Protein AF-A0A383EG53-F1 (afdb_monomer_lite)

Sequence (164 aa):
MINENLYKRFEEETISKFNRFEISKKDFNELKKSFKNKIVLISGAAGSIGSQFSKDIFKYNFKIKKIIFLDKDENMLTELNRELLLLKNFRKINRKFICSDLNSMDISDILLKDKVQFYLNFAAIKHVRSEENIQSIKYMFKTNSINFVPRKLMNLKKIFSIST

pLDDT: mean 90.92, std 7.33, range [51.94, 98.12]

InterPro domains:
  IPR003869 Polysaccharide biosynthesis protein, CapD-like domain [PF02719] (40-134)
  IPR036291 NAD(P)-binding domain superfamily [SSF51735] (38-146)
  IPR051203 Polysaccharide Synthase-Related Protein [PTHR43318] (25-133)

Secondary structure (DSSP, 8-state):
---HHHHHHHHHHHS-SS-TTPPPHHHHHHHHHHHTT-EEEEESTTSHHHHHHHHHHHHTT---SEEEEEES-HHHHHHHHHHHHTSTTGGGSEEEEEE--TTSS-HHHHHHHTT--EEEE------GGGGGSHHHHHHHHIIIIISSS-S--TT-SEEEE---

Structure (mmCIF, N/CA/C/O backbone):
data_AF-A0A383EG53-F1
#
_entry.id   AF-A0A383EG53-F1
#
loop_
_atom_site.group_PDB
_atom_site.id
_atom_site.type_symbol
_atom_site.label_atom_id
_atom_site.label_alt_id
_atom_site.label_comp_id
_atom_site.label_asym_id
_atom_site.label_entity_id
_atom_site.label_seq_id
_atom_site.pdbx_PDB_ins_code
_atom_site.Cartn_x
_atom_site.Cartn_y
_atom_site.Cartn_z
_atom_site.occupancy
_atom_site.B_iso_or_equiv
_atom_site.auth_seq_id
_atom_site.auth_comp_id
_atom_site.auth_asym_id
_atom_site.auth_atom_id
_atom_site.pdbx_PDB_model_num
ATOM 1 N N . MET A 1 1 ? 29.600 -7.959 9.370 1.00 51.94 1 MET A N 1
ATOM 2 C CA . MET A 1 1 ? 28.655 -7.427 10.376 1.00 51.94 1 MET A CA 1
ATOM 3 C C . MET A 1 1 ? 28.815 -5.923 10.422 1.00 51.94 1 MET A C 1
ATOM 5 O O . MET A 1 1 ? 29.929 -5.454 10.608 1.00 51.94 1 MET A O 1
ATOM 9 N N . ILE A 1 2 ? 27.737 -5.185 10.170 1.00 57.44 2 ILE A N 1
ATOM 10 C CA . ILE A 1 2 ? 27.707 -3.723 10.273 1.00 57.44 2 ILE A CA 1
ATOM 11 C C . ILE A 1 2 ? 27.791 -3.378 11.768 1.00 57.44 2 ILE A C 1
ATOM 13 O O . ILE A 1 2 ? 27.063 -3.961 12.567 1.00 57.44 2 ILE A O 1
ATOM 17 N N . ASN A 1 3 ? 28.715 -2.500 12.165 1.00 70.06 3 ASN A N 1
ATOM 18 C CA . ASN A 1 3 ? 28.881 -2.102 13.564 1.00 70.06 3 ASN A CA 1
ATOM 19 C C . ASN A 1 3 ? 27.775 -1.103 13.941 1.00 70.06 3 ASN A C 1
ATOM 21 O O . ASN A 1 3 ? 27.963 0.104 13.799 1.00 70.06 3 ASN A O 1
ATOM 25 N N . GLU A 1 4 ? 26.615 -1.605 14.372 1.00 73.00 4 GLU A N 1
ATOM 26 C CA . GLU A 1 4 ? 25.438 -0.793 14.730 1.00 73.00 4 GLU A CA 1
ATOM 27 C C . GLU A 1 4 ? 25.777 0.346 15.705 1.00 73.00 4 GLU A C 1
ATOM 29 O O . GLU A 1 4 ? 25.269 1.455 15.556 1.00 73.00 4 GLU A O 1
ATOM 34 N N . ASN A 1 5 ? 26.704 0.121 16.642 1.00 75.50 5 ASN A N 1
ATOM 35 C CA . ASN A 1 5 ? 27.132 1.140 17.604 1.00 75.50 5 ASN A CA 1
ATOM 36 C C . ASN A 1 5 ? 27.877 2.313 16.949 1.00 75.50 5 ASN A C 1
ATOM 38 O O . ASN A 1 5 ? 27.744 3.450 17.398 1.00 75.50 5 ASN A O 1
ATOM 42 N N . LEU A 1 6 ? 28.646 2.056 15.886 1.00 79.25 6 LEU A N 1
ATOM 43 C CA . LEU A 1 6 ? 29.371 3.100 15.162 1.00 79.25 6 LEU A CA 1
ATOM 44 C C . LEU A 1 6 ? 28.403 4.002 14.384 1.00 79.25 6 LEU A C 1
ATOM 46 O O . LEU A 1 6 ? 28.503 5.223 14.470 1.00 79.25 6 LEU A O 1
ATOM 50 N N . TYR A 1 7 ? 27.444 3.412 13.665 1.00 79.31 7 TYR A N 1
ATOM 51 C CA . TYR A 1 7 ? 26.455 4.173 12.893 1.00 79.31 7 TYR A CA 1
ATOM 52 C C . TYR A 1 7 ? 25.501 4.955 13.787 1.00 79.31 7 TYR A C 1
ATOM 54 O O . TYR A 1 7 ? 25.216 6.109 13.490 1.00 79.31 7 TYR A O 1
ATOM 62 N N . LYS A 1 8 ? 25.080 4.374 14.914 1.00 82.44 8 LYS A N 1
ATOM 63 C CA . LYS A 1 8 ? 24.193 5.045 15.866 1.00 82.44 8 LYS A CA 1
ATOM 64 C C . LYS A 1 8 ? 24.794 6.346 16.402 1.00 82.44 8 LYS A C 1
ATOM 66 O O . LYS A 1 8 ? 24.100 7.353 16.473 1.00 82.44 8 LYS A O 1
ATOM 71 N N . ARG A 1 9 ? 26.099 6.355 16.696 1.00 85.38 9 ARG A N 1
ATOM 72 C CA . ARG A 1 9 ? 26.814 7.578 17.087 1.00 85.38 9 ARG A CA 1
ATOM 73 C C . ARG A 1 9 ? 26.770 8.640 15.981 1.00 85.38 9 ARG A C 1
ATOM 75 O O . ARG A 1 9 ? 26.475 9.795 16.263 1.00 85.38 9 ARG A O 1
ATOM 82 N N . PHE A 1 10 ? 27.035 8.260 14.729 1.00 84.62 10 PHE A N 1
ATOM 83 C CA . PHE A 1 10 ? 26.976 9.200 13.604 1.00 84.62 10 PHE A CA 1
ATOM 84 C C . PHE A 1 10 ? 25.561 9.713 13.342 1.00 84.62 10 PHE A C 1
ATOM 86 O O . PHE A 1 10 ? 25.392 10.894 13.052 1.00 84.62 10 PHE A O 1
ATOM 93 N N . GLU A 1 11 ? 24.542 8.863 13.463 1.00 83.19 11 GLU A N 1
ATOM 94 C CA . GLU A 1 11 ? 23.141 9.273 13.366 1.00 83.19 11 GLU A CA 1
ATOM 95 C C . GLU A 1 11 ? 22.783 10.291 14.453 1.00 83.19 11 GLU A C 1
ATOM 97 O O . GLU A 1 11 ? 22.180 11.313 14.146 1.00 83.19 11 GLU A O 1
ATOM 102 N N . GLU A 1 12 ? 23.204 10.073 15.700 1.00 83.50 12 GLU A N 1
ATOM 103 C CA . GLU A 1 12 ? 22.973 11.011 16.807 1.00 83.50 12 GLU A CA 1
ATOM 104 C C . GLU A 1 12 ? 23.677 12.368 16.615 1.00 83.50 12 GLU A C 1
ATOM 106 O O . GLU A 1 12 ? 23.165 13.392 17.079 1.00 83.50 12 GLU A O 1
ATOM 111 N N . GLU A 1 13 ? 24.836 12.381 15.945 1.00 85.25 13 GLU A N 1
ATOM 112 C CA . GLU A 1 13 ? 25.605 13.591 15.622 1.00 85.25 13 GLU A CA 1
ATOM 113 C C . GLU A 1 13 ? 25.054 14.334 14.384 1.00 85.25 13 GLU A C 1
ATOM 115 O O . GLU A 1 13 ? 25.087 15.565 14.346 1.00 85.25 13 GLU A O 1
ATOM 120 N N . THR A 1 14 ? 24.539 13.619 13.375 1.00 83.69 14 THR A N 1
ATOM 121 C CA . THR A 1 14 ? 24.147 14.200 12.070 1.00 83.69 14 THR A CA 1
ATOM 122 C C . THR A 1 14 ? 22.644 14.402 11.892 1.00 83.69 14 THR A C 1
ATOM 124 O O . THR A 1 14 ? 22.219 15.383 11.274 1.00 83.69 14 THR A O 1
ATOM 127 N N . ILE A 1 15 ? 21.812 13.499 12.415 1.00 82.94 15 ILE A N 1
ATOM 128 C CA . ILE A 1 15 ? 20.357 13.598 12.306 1.00 82.94 15 ILE A CA 1
ATOM 129 C C . ILE A 1 15 ? 19.874 14.589 13.361 1.00 82.94 15 ILE A C 1
ATOM 131 O O . ILE A 1 15 ? 20.088 14.426 14.560 1.00 82.94 15 ILE A O 1
ATOM 135 N N . SER A 1 16 ? 19.181 15.637 12.910 1.00 79.75 16 SER A N 1
ATOM 136 C CA . SER A 1 16 ? 18.561 16.600 13.819 1.00 79.75 16 SER A CA 1
ATOM 137 C C . SER A 1 16 ? 17.689 15.883 14.853 1.00 79.75 16 SER A C 1
ATOM 139 O O . SER A 1 16 ? 16.763 15.157 14.496 1.00 79.75 16 SER A O 1
ATOM 141 N N . LYS A 1 17 ? 17.945 16.154 16.139 1.00 79.56 17 LYS A N 1
ATOM 142 C CA . LYS A 1 17 ? 17.127 15.656 17.258 1.00 79.56 17 LYS A CA 1
ATOM 143 C C . LYS A 1 17 ? 15.697 16.204 17.236 1.00 79.56 17 LYS A C 1
ATOM 145 O O . LYS A 1 17 ? 14.825 15.673 17.918 1.00 79.56 17 LYS A O 1
ATOM 150 N N . PHE A 1 18 ? 15.450 17.275 16.479 1.00 81.19 18 PHE A N 1
ATOM 151 C CA . PHE A 1 18 ? 14.115 17.826 16.319 1.00 81.19 18 PHE A CA 1
ATOM 152 C C . PHE A 1 18 ? 13.320 16.976 15.326 1.00 81.19 18 PHE A C 1
ATOM 154 O O . PHE A 1 18 ? 13.667 16.884 14.143 1.00 81.19 18 PHE A O 1
ATOM 161 N N . ASN A 1 19 ? 12.223 16.380 15.798 1.00 79.88 19 ASN A N 1
ATOM 162 C CA . ASN A 1 19 ? 11.322 15.624 14.941 1.00 79.88 19 ASN A CA 1
ATOM 163 C C . ASN A 1 19 ? 10.510 16.574 14.047 1.00 79.88 19 ASN A C 1
ATOM 165 O O . ASN A 1 19 ? 9.369 16.922 14.340 1.00 79.88 19 ASN A O 1
ATOM 169 N N . ARG A 1 20 ? 11.102 16.964 12.914 1.00 78.06 20 ARG A N 1
ATOM 170 C CA . ARG A 1 20 ? 10.469 17.816 11.890 1.00 78.06 20 ARG A CA 1
ATOM 171 C C . ARG A 1 20 ? 9.203 17.210 11.275 1.00 78.06 20 ARG A C 1
ATOM 173 O O . ARG A 1 20 ? 8.479 17.917 10.584 1.00 78.06 20 ARG A O 1
ATOM 180 N N . PHE A 1 21 ? 8.952 15.924 11.505 1.00 80.75 21 PHE A N 1
ATOM 181 C CA . PHE A 1 21 ? 7.847 15.169 10.921 1.00 80.75 21 PHE A CA 1
ATOM 182 C C . PHE A 1 21 ? 6.784 14.790 11.957 1.00 80.75 21 PHE A C 1
ATOM 184 O O . PHE A 1 21 ? 5.908 13.972 11.672 1.00 80.75 21 PHE A O 1
ATOM 191 N N . GLU A 1 22 ? 6.856 15.350 13.169 1.00 85.31 22 GLU A N 1
ATOM 192 C CA . GLU A 1 22 ? 5.833 15.111 14.176 1.00 85.31 22 GLU A CA 1
ATOM 193 C C . GLU A 1 22 ? 4.481 15.662 13.706 1.00 85.31 22 GLU A C 1
ATOM 195 O O . GLU A 1 22 ? 4.339 16.827 13.333 1.00 85.31 22 GLU A O 1
ATOM 200 N N . ILE A 1 23 ? 3.466 14.797 13.713 1.00 86.81 23 ILE A N 1
ATOM 201 C CA . ILE A 1 23 ? 2.117 15.163 13.290 1.00 86.81 23 ILE A CA 1
ATOM 202 C C . ILE A 1 23 ? 1.506 16.055 14.369 1.00 86.81 23 ILE A C 1
ATOM 204 O O . ILE A 1 23 ? 1.326 15.624 15.511 1.00 86.81 23 ILE A O 1
ATOM 208 N N . SER A 1 24 ? 1.117 17.277 14.000 1.00 92.06 24 SER A N 1
ATOM 209 C CA . SER A 1 24 ? 0.454 18.181 14.936 1.00 92.06 24 SER A CA 1
ATOM 210 C C . SER A 1 24 ? -0.857 17.574 15.457 1.00 92.06 24 SER A C 1
ATOM 212 O O . SER A 1 24 ? -1.551 16.815 14.772 1.00 92.06 24 SER A O 1
ATOM 214 N N . LYS A 1 25 ? -1.272 17.949 16.673 1.00 92.56 25 LYS A N 1
ATOM 215 C CA . LYS A 1 25 ? -2.538 17.468 17.261 1.00 92.56 25 LYS A CA 1
ATOM 216 C C . LYS A 1 25 ? -3.754 17.789 16.381 1.00 92.56 25 LYS A C 1
ATOM 218 O O . LYS A 1 25 ? -4.727 17.030 16.369 1.00 92.56 25 LYS A O 1
ATOM 223 N N . LYS A 1 26 ? -3.717 18.914 15.658 1.00 94.56 26 LYS A N 1
ATOM 224 C CA . LYS A 1 26 ? -4.775 19.328 14.729 1.00 94.56 26 LYS A CA 1
ATOM 225 C C . LYS A 1 26 ? -4.852 18.364 13.544 1.00 94.56 26 LYS A C 1
ATOM 227 O O . LYS A 1 26 ? -5.918 17.792 13.314 1.00 94.56 26 LYS A O 1
ATOM 232 N N . ASP A 1 27 ? -3.724 18.119 12.884 1.00 93.81 27 ASP A N 1
ATOM 233 C CA . ASP A 1 27 ? -3.646 17.248 11.705 1.00 93.81 27 ASP A CA 1
ATOM 234 C C . ASP A 1 27 ? -3.971 15.802 12.072 1.00 93.81 27 ASP A C 1
ATOM 236 O O . ASP A 1 27 ? -4.726 15.122 11.379 1.00 93.81 27 ASP A O 1
ATOM 240 N N . PHE A 1 28 ? -3.503 15.342 13.235 1.00 94.06 28 PHE A N 1
ATOM 241 C CA . PHE A 1 28 ? -3.825 14.014 13.743 1.00 94.06 28 PHE A CA 1
ATOM 242 C C . PHE A 1 28 ? -5.338 13.808 13.917 1.00 94.06 28 PHE A C 1
ATOM 244 O O . PHE A 1 28 ? -5.894 12.773 13.532 1.00 94.06 28 PHE A O 1
ATOM 251 N N . ASN A 1 29 ? -6.035 14.805 14.470 1.00 94.75 29 ASN A N 1
ATOM 252 C CA . ASN A 1 29 ? -7.486 14.757 14.627 1.00 94.75 29 ASN A CA 1
ATOM 253 C C . ASN A 1 29 ? -8.215 14.781 13.279 1.00 94.75 29 ASN A C 1
ATOM 255 O O . ASN A 1 29 ? -9.230 14.094 13.122 1.00 94.75 29 ASN A O 1
ATOM 259 N N . GLU A 1 30 ? -7.710 15.539 12.308 1.00 94.94 30 GLU A N 1
ATOM 260 C CA . GLU A 1 30 ? -8.242 15.551 10.948 1.00 94.94 30 GLU A CA 1
ATOM 261 C C . GLU A 1 30 ? -8.071 14.190 10.267 1.00 94.94 30 GLU A C 1
ATOM 263 O O . GLU A 1 30 ? -9.049 13.627 9.769 1.00 94.94 30 GLU A O 1
ATOM 268 N N . LEU A 1 31 ? -6.873 13.602 10.327 1.00 94.19 31 LEU A N 1
ATOM 269 C CA . LEU A 1 31 ? -6.589 12.265 9.803 1.00 94.19 31 LEU A CA 1
ATOM 270 C C . LEU A 1 31 ? -7.517 11.225 10.435 1.00 94.19 31 LEU A 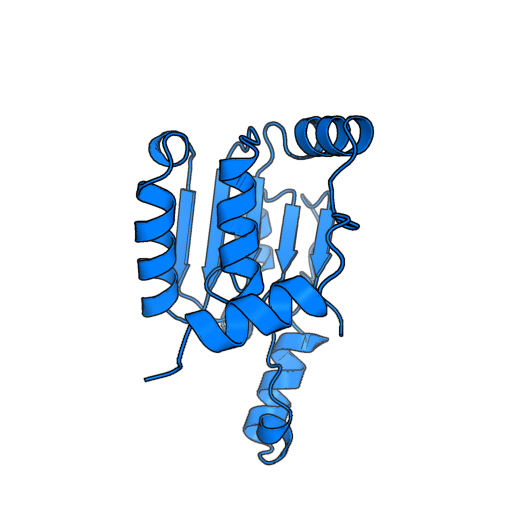C 1
ATOM 272 O O . LEU A 1 31 ? -8.179 10.460 9.727 1.00 94.19 31 LEU A O 1
ATOM 276 N N . LYS A 1 32 ? -7.669 11.249 11.763 1.00 94.44 32 LYS A N 1
ATOM 277 C CA . LYS A 1 32 ? -8.555 10.325 12.482 1.00 94.44 32 LYS A CA 1
ATOM 278 C C . LYS A 1 32 ? -10.012 10.443 12.033 1.00 94.44 32 LYS A C 1
ATOM 280 O O . LYS A 1 32 ? -10.691 9.422 11.912 1.00 94.44 32 LYS A O 1
ATOM 285 N N . LYS A 1 33 ? -10.500 11.660 11.765 1.00 95.25 33 LYS A N 1
ATOM 286 C CA . LYS A 1 33 ? -11.840 11.892 11.195 1.00 95.25 33 LYS A CA 1
ATOM 287 C C . LYS A 1 33 ? -11.920 11.421 9.740 1.00 95.25 33 LYS A C 1
ATOM 289 O O . LYS A 1 33 ? -12.882 10.747 9.380 1.00 95.25 33 LYS A O 1
ATOM 294 N N . SER A 1 34 ? -10.906 11.722 8.932 1.00 95.75 34 SER A N 1
ATOM 295 C CA . SER A 1 34 ? -10.826 11.384 7.508 1.00 95.75 34 SER A CA 1
ATOM 296 C C . SER A 1 34 ? -10.877 9.871 7.274 1.00 95.75 34 SER A C 1
ATOM 298 O O . SER A 1 34 ? -11.666 9.413 6.449 1.00 95.75 34 SER A O 1
ATOM 300 N N . PHE A 1 35 ? -10.092 9.088 8.021 1.00 95.56 35 PHE A N 1
ATOM 301 C CA . PHE A 1 35 ? -10.020 7.625 7.892 1.00 95.56 35 PHE A CA 1
ATOM 302 C C . PHE A 1 35 ? -11.175 6.873 8.573 1.00 95.56 35 PHE A C 1
ATOM 304 O O . PHE A 1 35 ? -11.354 5.675 8.331 1.00 95.56 35 PHE A O 1
ATOM 311 N N . LYS A 1 36 ? -11.992 7.550 9.395 1.00 95.75 36 LYS A N 1
ATOM 312 C CA . LYS A 1 36 ? -13.085 6.917 10.142 1.00 95.75 36 LYS A CA 1
ATOM 313 C C . LYS A 1 36 ? -14.080 6.224 9.203 1.00 95.75 36 LYS A C 1
ATOM 315 O O . LYS A 1 36 ? -14.666 6.854 8.322 1.00 95.75 36 LYS A O 1
ATOM 320 N N . ASN A 1 37 ? -14.304 4.931 9.440 1.00 95.75 37 ASN A N 1
ATOM 321 C CA . ASN A 1 37 ? -15.216 4.052 8.704 1.00 95.75 37 ASN A CA 1
ATOM 322 C C . ASN A 1 37 ? -14.968 4.000 7.183 1.00 95.75 37 ASN A C 1
ATOM 324 O O . ASN A 1 37 ? -15.884 3.679 6.423 1.00 95.75 37 ASN A O 1
ATOM 328 N N . LYS A 1 38 ? -13.745 4.299 6.728 1.00 97.00 38 LYS A N 1
ATOM 329 C CA . LYS A 1 38 ? -13.377 4.215 5.308 1.00 97.00 38 LYS A CA 1
ATOM 330 C C . LYS A 1 38 ? -12.988 2.806 4.896 1.00 97.00 38 LYS A C 1
ATOM 332 O O . LYS A 1 38 ? -12.542 2.010 5.722 1.00 97.00 38 LYS A O 1
ATOM 337 N N . ILE A 1 39 ? -13.153 2.527 3.608 1.00 97.50 39 ILE A N 1
ATOM 338 C CA . ILE A 1 39 ? -12.567 1.364 2.944 1.00 97.50 39 ILE A CA 1
ATOM 339 C C . ILE A 1 39 ? -11.317 1.844 2.211 1.00 97.50 39 ILE A C 1
ATOM 341 O O . ILE A 1 39 ? -11.407 2.752 1.379 1.00 97.50 39 ILE A O 1
ATOM 345 N N . VAL A 1 40 ? -10.170 1.273 2.568 1.00 97.69 40 VAL A N 1
ATOM 346 C CA . VAL A 1 40 ? -8.844 1.698 2.103 1.00 97.69 40 VAL A CA 1
ATOM 347 C C . VAL A 1 40 ? -8.207 0.570 1.301 1.00 97.69 40 VAL A C 1
ATOM 349 O O . VAL A 1 40 ? -8.197 -0.573 1.755 1.00 97.69 40 VAL A O 1
ATOM 352 N N . LEU A 1 41 ? -7.669 0.895 0.131 1.00 97.56 41 LEU A N 1
ATOM 353 C CA . LEU A 1 41 ? -6.836 0.016 -0.683 1.00 97.56 41 LEU A CA 1
ATOM 354 C C . LEU A 1 41 ? -5.414 0.570 -0.705 1.00 97.56 41 LEU A C 1
ATOM 356 O O . LEU A 1 41 ? -5.226 1.750 -0.997 1.00 97.56 41 LEU A O 1
ATOM 360 N N . ILE A 1 42 ? -4.445 -0.286 -0.399 1.00 97.75 42 ILE A N 1
ATOM 361 C CA . ILE A 1 42 ? -3.016 0.014 -0.424 1.00 97.75 42 ILE A CA 1
ATOM 362 C C . ILE A 1 42 ? -2.374 -0.871 -1.492 1.00 97.75 42 ILE A C 1
ATOM 364 O O . ILE A 1 42 ? -2.340 -2.087 -1.319 1.00 97.75 42 ILE A O 1
ATOM 368 N N . SER A 1 43 ? -1.880 -0.269 -2.574 1.00 96.94 43 SER A N 1
ATOM 369 C CA . SER A 1 43 ? -1.064 -0.953 -3.591 1.00 96.94 43 SER A CA 1
ATOM 370 C C . SER A 1 43 ? 0.415 -0.792 -3.281 1.00 96.94 43 SER A C 1
ATOM 372 O O . SER A 1 43 ? 0.816 0.258 -2.785 1.00 96.94 43 SER A O 1
ATOM 374 N N . GLY A 1 44 ? 1.231 -1.802 -3.583 1.00 96.62 44 GLY A N 1
ATOM 375 C CA . GLY A 1 44 ? 2.633 -1.816 -3.152 1.00 96.62 44 GLY A CA 1
ATOM 376 C C . GLY A 1 44 ? 2.741 -1.935 -1.632 1.00 96.62 44 GLY A C 1
ATOM 377 O O . GLY A 1 44 ? 3.623 -1.333 -1.017 1.00 96.62 44 GLY A O 1
ATOM 378 N N . ALA A 1 45 ? 1.776 -2.629 -1.017 1.00 97.69 45 ALA A N 1
ATOM 379 C CA . ALA A 1 45 ? 1.631 -2.717 0.429 1.00 97.69 45 ALA A CA 1
ATOM 380 C C . ALA A 1 45 ? 2.827 -3.386 1.110 1.00 97.69 45 ALA A C 1
ATOM 382 O O . ALA A 1 45 ? 3.138 -3.034 2.242 1.00 97.69 45 ALA A O 1
ATOM 383 N N . ALA A 1 46 ? 3.488 -4.327 0.440 1.00 96.88 46 ALA A N 1
ATOM 384 C CA . ALA A 1 46 ? 4.629 -5.054 0.977 1.00 96.88 46 ALA A CA 1
ATOM 385 C C . ALA A 1 46 ? 5.968 -4.344 0.702 1.00 96.88 46 ALA A C 1
ATOM 387 O O . ALA A 1 46 ? 6.986 -4.677 1.306 1.00 96.88 46 ALA A O 1
ATOM 388 N N . GLY A 1 47 ? 5.976 -3.322 -0.161 1.00 94.94 47 GLY A N 1
ATOM 389 C CA . GLY A 1 47 ? 7.141 -2.469 -0.387 1.00 94.94 47 GLY A CA 1
ATOM 390 C C . GLY A 1 47 ? 7.563 -1.684 0.862 1.00 94.94 47 GLY A C 1
ATOM 391 O O . GLY A 1 47 ? 6.800 -1.519 1.812 1.00 94.94 47 GLY A O 1
ATOM 392 N N . SER A 1 48 ? 8.780 -1.131 0.858 1.00 94.56 48 SER A N 1
ATOM 393 C CA . SER A 1 48 ? 9.362 -0.469 2.040 1.00 94.56 48 SER A CA 1
ATOM 394 C C . SER A 1 48 ? 8.488 0.662 2.606 1.00 94.56 48 SER A C 1
ATOM 396 O O . SER A 1 48 ? 8.298 0.746 3.814 1.00 94.56 48 SER A O 1
ATOM 398 N N . ILE A 1 49 ? 7.915 1.516 1.746 1.00 95.44 49 ILE A N 1
ATOM 399 C CA . ILE A 1 49 ? 7.064 2.632 2.199 1.00 95.44 49 ILE A CA 1
ATOM 400 C C . ILE A 1 49 ? 5.643 2.146 2.512 1.00 95.44 49 ILE A C 1
ATOM 402 O O . ILE A 1 49 ? 5.079 2.525 3.537 1.00 95.44 49 ILE A O 1
ATOM 406 N N . GLY A 1 50 ? 5.069 1.285 1.664 1.00 96.88 50 GLY A N 1
ATOM 407 C CA . GLY A 1 50 ? 3.715 0.758 1.857 1.00 96.88 50 GLY A CA 1
ATOM 408 C C . GLY A 1 50 ? 3.567 -0.061 3.142 1.00 96.88 50 GLY A C 1
ATOM 409 O O . GLY A 1 50 ? 2.567 0.080 3.850 1.00 96.88 50 GLY A O 1
ATOM 410 N N . SER A 1 51 ? 4.582 -0.854 3.493 1.00 96.94 51 SER A N 1
ATOM 411 C CA . SER A 1 51 ? 4.592 -1.683 4.704 1.00 96.94 51 SER A CA 1
ATOM 412 C C . SER A 1 51 ? 4.711 -0.825 5.960 1.00 96.94 51 SER A C 1
ATOM 414 O O . SER A 1 51 ? 3.930 -0.997 6.898 1.00 96.94 51 SER A O 1
ATOM 416 N N . GLN A 1 52 ? 5.611 0.163 5.958 1.00 96.19 52 GLN A N 1
ATOM 417 C CA . GLN A 1 52 ? 5.750 1.110 7.061 1.00 96.19 52 GLN A CA 1
ATOM 418 C C . GLN A 1 52 ? 4.468 1.925 7.265 1.00 96.19 52 GLN A C 1
ATOM 420 O O . GLN A 1 52 ? 3.938 1.980 8.373 1.00 96.19 52 GLN A O 1
ATOM 425 N N . PHE A 1 53 ? 3.891 2.457 6.185 1.00 96.06 53 PHE A N 1
ATOM 426 C CA . PHE A 1 53 ? 2.615 3.168 6.238 1.00 96.06 53 PHE A CA 1
ATOM 427 C C . PHE A 1 53 ? 1.479 2.280 6.778 1.00 96.06 53 PHE A C 1
ATOM 429 O O . PHE A 1 53 ? 0.665 2.718 7.596 1.00 96.06 53 PHE A O 1
ATOM 436 N N . SER A 1 54 ? 1.444 1.009 6.366 1.00 95.81 54 SER A N 1
ATOM 437 C CA . SER A 1 54 ? 0.481 0.026 6.870 1.00 95.81 54 SER A CA 1
ATOM 438 C C . SER A 1 54 ? 0.624 -0.178 8.379 1.00 95.81 54 SER A C 1
ATOM 440 O O . SER A 1 54 ? -0.383 -0.152 9.085 1.00 95.81 54 SER A O 1
ATOM 442 N N . LYS A 1 55 ? 1.852 -0.315 8.898 1.00 94.44 55 LYS A N 1
ATOM 443 C CA . LYS A 1 55 ? 2.130 -0.408 10.344 1.00 94.44 55 LYS A CA 1
ATOM 444 C C . LYS A 1 55 ? 1.683 0.855 11.082 1.00 94.44 55 LYS A C 1
ATOM 446 O O . LYS A 1 55 ? 1.013 0.762 12.116 1.00 94.44 55 LYS A O 1
ATOM 451 N N . ASP A 1 56 ? 1.984 2.026 10.529 1.00 92.75 56 ASP A N 1
ATOM 452 C CA . ASP A 1 56 ? 1.662 3.314 11.140 1.00 92.75 56 ASP A CA 1
ATOM 453 C C . ASP A 1 56 ? 0.152 3.546 11.250 1.00 92.75 56 ASP A C 1
ATOM 455 O O . ASP A 1 56 ? -0.320 4.001 12.294 1.00 92.75 56 ASP A O 1
ATOM 459 N N . ILE A 1 57 ? -0.639 3.130 10.253 1.00 92.56 57 ILE A N 1
ATOM 460 C CA . ILE A 1 57 ? -2.109 3.177 10.329 1.00 92.56 57 ILE A CA 1
ATOM 461 C C . ILE A 1 57 ? -2.639 2.522 11.616 1.00 92.56 57 ILE A C 1
ATOM 463 O O . ILE A 1 57 ? -3.549 3.052 12.268 1.00 92.56 57 ILE A O 1
ATOM 467 N N . PHE A 1 58 ? -2.081 1.367 11.987 1.00 91.00 58 PHE A N 1
ATOM 468 C CA . PHE A 1 58 ? -2.511 0.627 13.171 1.00 91.00 58 PHE A CA 1
ATOM 469 C C . PHE A 1 58 ? -1.889 1.166 14.454 1.00 91.00 58 PHE A C 1
ATOM 471 O O . PHE A 1 58 ? -2.584 1.204 15.473 1.00 91.00 58 PHE A O 1
ATOM 478 N N . LYS A 1 59 ? -0.635 1.633 14.404 1.00 89.50 59 LYS A N 1
ATOM 479 C CA . LYS A 1 59 ? 0.041 2.312 15.521 1.00 89.50 59 LYS A CA 1
ATOM 480 C C . LYS A 1 59 ? -0.726 3.560 15.964 1.00 89.50 59 LYS A C 1
ATOM 482 O O . LYS A 1 59 ? -0.959 3.749 17.154 1.00 89.50 59 LYS A O 1
ATOM 487 N N . TYR A 1 60 ? -1.207 4.356 15.010 1.00 89.31 60 TYR A N 1
ATOM 488 C CA . TYR A 1 60 ? -2.035 5.542 15.251 1.00 89.31 60 TYR A CA 1
ATOM 489 C C . TYR A 1 60 ? -3.512 5.234 15.537 1.00 89.31 60 TYR A C 1
ATOM 491 O O . TYR A 1 60 ? -4.311 6.138 15.802 1.00 89.31 60 TYR A O 1
ATOM 499 N N . ASN A 1 61 ? -3.886 3.951 15.547 1.00 88.31 61 ASN A N 1
ATOM 500 C CA . ASN A 1 61 ? -5.189 3.476 15.996 1.00 88.31 6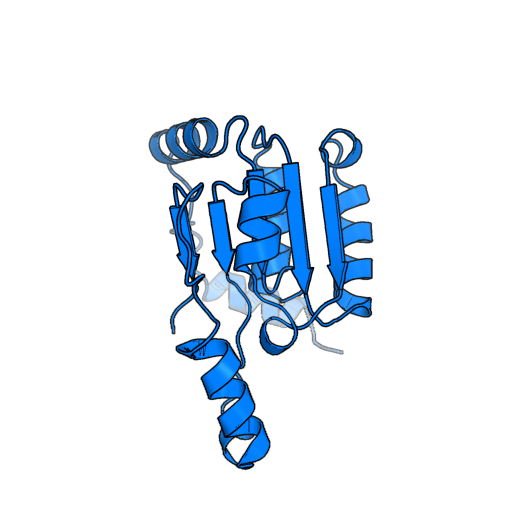1 ASN A CA 1
ATOM 501 C C . ASN A 1 61 ? -6.370 4.060 15.185 1.00 88.31 61 ASN A C 1
ATOM 503 O O . ASN A 1 61 ? -7.453 4.316 15.736 1.00 88.31 61 ASN A O 1
ATOM 507 N N . PHE A 1 62 ? -6.177 4.282 13.877 1.00 91.88 62 PHE A N 1
ATOM 508 C CA . PHE A 1 62 ? -7.226 4.795 12.996 1.00 91.88 62 PHE A CA 1
ATOM 509 C C . PHE A 1 62 ? -8.382 3.793 12.857 1.00 91.88 62 PHE A C 1
ATOM 511 O O . PHE A 1 62 ? -8.188 2.595 12.653 1.00 91.88 62 PHE A O 1
ATOM 518 N N . LYS A 1 63 ? -9.625 4.284 12.960 1.00 92.31 63 LYS A N 1
ATOM 519 C CA . LYS A 1 63 ? -10.839 3.452 12.880 1.00 92.31 63 LYS A CA 1
ATOM 520 C C . LYS A 1 63 ? -11.254 3.222 11.426 1.00 92.31 63 LYS A C 1
ATOM 522 O O . LYS A 1 63 ? -12.164 3.884 10.936 1.00 92.31 63 LYS A O 1
ATOM 527 N N . ILE A 1 64 ? -10.592 2.297 10.744 1.00 94.75 64 ILE A N 1
ATOM 528 C CA . ILE A 1 64 ? -10.883 1.936 9.349 1.00 94.75 64 ILE A CA 1
ATOM 529 C C . ILE A 1 64 ? -11.938 0.815 9.310 1.00 94.75 64 ILE A C 1
ATOM 531 O O . ILE A 1 64 ? -11.944 -0.067 10.165 1.00 94.75 64 ILE A O 1
ATOM 535 N N . LYS A 1 65 ? -12.855 0.853 8.331 1.00 96.06 65 LYS A N 1
ATOM 536 C CA . LYS A 1 65 ? -13.911 -0.166 8.168 1.00 96.06 65 LYS A CA 1
ATOM 537 C C . LYS A 1 65 ? -13.362 -1.444 7.540 1.00 96.06 65 LYS A C 1
ATOM 539 O O . LYS A 1 65 ? -13.676 -2.541 7.991 1.00 96.06 65 LYS A O 1
ATOM 544 N N . LYS A 1 66 ? -12.587 -1.288 6.468 1.00 96.81 66 LYS A N 1
ATOM 545 C CA . LYS A 1 66 ? -11.944 -2.384 5.747 1.00 96.81 66 LYS A CA 1
ATOM 546 C C . LYS A 1 66 ? -10.638 -1.903 5.132 1.00 96.81 66 LYS A C 1
ATOM 548 O O . LYS A 1 66 ? -10.591 -0.788 4.614 1.00 96.81 66 LYS A O 1
ATOM 553 N N . ILE A 1 67 ? -9.615 -2.746 5.171 1.00 97.56 67 ILE A N 1
ATOM 554 C CA . ILE A 1 67 ? -8.333 -2.493 4.516 1.00 97.56 67 ILE A CA 1
ATOM 555 C C . ILE A 1 67 ? -8.015 -3.616 3.528 1.00 97.56 67 ILE A C 1
ATOM 557 O O . ILE A 1 67 ? -8.265 -4.791 3.803 1.00 97.56 67 ILE A O 1
ATOM 561 N N . ILE A 1 68 ? -7.516 -3.252 2.356 1.00 97.88 68 ILE A N 1
ATOM 562 C CA . ILE A 1 68 ? -7.118 -4.185 1.308 1.00 97.88 68 ILE A CA 1
ATOM 563 C C . ILE A 1 68 ? -5.652 -3.904 1.005 1.00 97.88 68 ILE A C 1
ATOM 565 O O . ILE A 1 68 ? -5.305 -2.776 0.666 1.00 97.88 68 ILE A O 1
ATOM 569 N N . PHE A 1 69 ? -4.813 -4.920 1.150 1.00 98.12 69 PHE A N 1
ATOM 570 C CA . PHE A 1 69 ? -3.396 -4.874 0.819 1.00 98.12 69 PHE A CA 1
ATOM 571 C C . PHE A 1 69 ? -3.194 -5.586 -0.513 1.00 98.12 69 PHE A C 1
ATOM 573 O O . PHE A 1 69 ? -3.615 -6.734 -0.660 1.00 98.12 69 PHE A O 1
ATOM 580 N N . LEU A 1 70 ? -2.588 -4.896 -1.472 1.00 97.56 70 LEU A N 1
ATOM 581 C CA . LEU A 1 70 ? -2.277 -5.399 -2.802 1.00 97.56 70 LEU A CA 1
ATOM 582 C C . LEU A 1 70 ? -0.771 -5.287 -3.033 1.00 97.56 70 LEU A C 1
ATOM 584 O O . LEU A 1 70 ? -0.201 -4.197 -2.943 1.00 97.56 70 LEU A O 1
ATOM 588 N N . ASP A 1 71 ? -0.140 -6.410 -3.342 1.00 97.38 71 ASP A N 1
ATOM 589 C CA . ASP A 1 71 ? 1.253 -6.466 -3.777 1.00 97.38 71 ASP A CA 1
ATOM 590 C C . ASP A 1 71 ? 1.467 -7.690 -4.674 1.00 97.38 71 ASP A C 1
ATOM 592 O O . ASP A 1 71 ? 0.688 -8.640 -4.615 1.00 97.38 71 ASP A O 1
ATOM 596 N N . LYS A 1 72 ? 2.506 -7.673 -5.509 1.00 96.06 72 LYS A N 1
ATOM 597 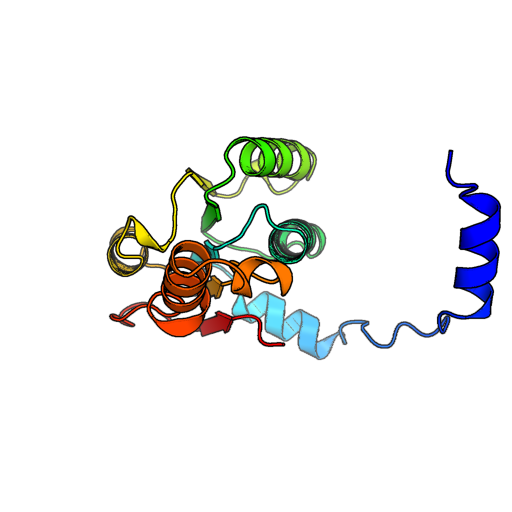C CA . LYS A 1 72 ? 2.887 -8.826 -6.337 1.00 96.06 72 LYS A CA 1
ATOM 598 C C . LYS A 1 72 ? 3.846 -9.771 -5.614 1.00 96.06 72 LYS A C 1
ATOM 600 O O . LYS A 1 72 ? 3.977 -10.919 -6.025 1.00 96.06 72 LYS A O 1
ATOM 605 N N . ASP A 1 73 ? 4.534 -9.283 -4.582 1.00 96.75 73 ASP A N 1
ATOM 606 C CA . ASP A 1 73 ? 5.465 -10.078 -3.787 1.00 96.75 73 ASP A CA 1
ATOM 607 C C . ASP A 1 73 ? 4.711 -10.826 -2.680 1.00 96.75 73 ASP A C 1
ATOM 609 O O . ASP A 1 73 ? 4.392 -10.265 -1.630 1.00 96.75 73 ASP A O 1
ATOM 613 N N . GLU A 1 74 ? 4.396 -12.097 -2.937 1.00 97.44 74 GLU A N 1
ATOM 614 C CA . GLU A 1 74 ? 3.683 -12.964 -1.994 1.00 97.44 74 GLU A CA 1
ATOM 615 C C . GLU A 1 74 ? 4.430 -13.102 -0.664 1.00 97.44 74 GLU A C 1
ATOM 617 O O . GLU A 1 74 ? 3.821 -12.948 0.396 1.00 97.44 74 GLU A O 1
ATOM 622 N N . ASN A 1 75 ? 5.750 -13.302 -0.714 1.00 97.81 75 ASN A N 1
ATOM 623 C CA . ASN A 1 75 ? 6.567 -13.515 0.476 1.00 97.81 75 ASN A CA 1
ATOM 624 C C . ASN A 1 75 ? 6.523 -12.284 1.383 1.00 97.81 75 ASN A C 1
ATOM 626 O O . ASN A 1 75 ? 6.228 -12.387 2.575 1.00 97.81 75 ASN A O 1
ATOM 630 N N . MET A 1 76 ? 6.771 -11.099 0.819 1.00 97.69 76 MET A N 1
ATOM 631 C CA . MET A 1 76 ? 6.760 -9.859 1.598 1.00 97.69 76 MET A CA 1
ATOM 632 C C . MET A 1 76 ? 5.351 -9.503 2.086 1.00 97.69 76 MET A C 1
ATOM 634 O O . MET A 1 76 ? 5.193 -8.938 3.169 1.00 97.69 76 MET A O 1
ATOM 638 N N . LEU A 1 77 ? 4.308 -9.857 1.330 1.00 97.56 77 LEU A N 1
ATOM 639 C CA . LEU A 1 77 ? 2.924 -9.667 1.759 1.00 97.56 77 LEU A CA 1
ATOM 640 C C . LEU A 1 77 ? 2.568 -10.582 2.944 1.00 97.56 77 LEU A C 1
ATOM 642 O O . LEU A 1 77 ? 1.870 -10.156 3.872 1.00 97.56 77 LEU A O 1
ATOM 646 N N . THR A 1 78 ? 3.082 -11.813 2.942 1.00 97.69 78 THR A N 1
ATOM 647 C CA . THR A 1 78 ? 2.972 -12.763 4.053 1.00 97.69 78 THR A CA 1
ATOM 648 C C . THR A 1 78 ? 3.719 -12.264 5.291 1.00 97.69 78 THR A C 1
ATOM 650 O O . THR A 1 78 ? 3.148 -12.279 6.388 1.00 97.69 78 THR A O 1
ATOM 653 N N . GLU A 1 79 ? 4.936 -11.738 5.135 1.00 97.25 79 GLU A N 1
ATOM 654 C CA . GLU A 1 79 ? 5.683 -11.118 6.239 1.00 97.25 79 GLU A CA 1
ATOM 655 C C . GLU A 1 79 ? 4.954 -9.900 6.813 1.00 97.25 79 GLU A C 1
ATOM 657 O O . GLU A 1 79 ? 4.736 -9.825 8.024 1.00 97.25 79 GLU A O 1
ATOM 662 N N . LEU A 1 80 ? 4.448 -9.004 5.960 1.00 96.94 80 LEU A N 1
ATOM 663 C CA . LEU A 1 80 ? 3.636 -7.872 6.406 1.00 96.94 80 LEU A CA 1
ATOM 664 C C . LEU A 1 80 ? 2.426 -8.339 7.225 1.00 96.94 80 LEU A C 1
ATOM 666 O O . LEU A 1 80 ? 2.117 -7.770 8.272 1.00 96.94 80 LEU A O 1
ATOM 670 N N . ASN A 1 81 ? 1.726 -9.384 6.779 1.00 96.25 81 ASN A N 1
ATOM 671 C CA . ASN A 1 81 ? 0.598 -9.930 7.529 1.00 96.25 81 ASN A CA 1
ATOM 672 C C . ASN A 1 81 ? 1.028 -10.449 8.914 1.00 96.25 81 ASN A C 1
ATOM 674 O O . ASN A 1 81 ? 0.335 -10.180 9.899 1.00 96.25 81 ASN A O 1
ATOM 678 N N . ARG A 1 82 ? 2.172 -11.143 9.015 1.00 94.94 82 ARG A N 1
ATOM 679 C CA . ARG A 1 82 ? 2.734 -11.616 10.295 1.00 94.94 82 ARG A CA 1
ATOM 680 C C . ARG A 1 82 ? 3.037 -10.455 11.237 1.00 94.94 82 ARG A C 1
ATOM 682 O O . ARG A 1 82 ? 2.600 -10.483 12.386 1.00 94.94 82 ARG A O 1
ATOM 689 N N . GLU A 1 83 ? 3.698 -9.412 10.746 1.00 94.44 83 GLU A N 1
ATOM 690 C CA . GLU A 1 83 ? 4.017 -8.219 11.535 1.00 94.44 83 GLU A CA 1
ATOM 691 C C . GLU A 1 83 ? 2.752 -7.496 12.021 1.00 94.44 83 GLU A C 1
ATOM 693 O O . GLU A 1 83 ? 2.640 -7.126 13.191 1.00 94.44 83 GLU A O 1
ATOM 698 N N . LEU A 1 84 ? 1.754 -7.334 11.146 1.00 94.00 84 LEU A N 1
ATOM 699 C CA . LEU A 1 84 ? 0.498 -6.671 11.493 1.00 94.00 84 LEU A CA 1
ATOM 700 C C . LEU A 1 84 ? -0.337 -7.483 12.497 1.00 94.00 84 LEU A C 1
ATOM 702 O O . LEU A 1 84 ? -1.007 -6.898 13.349 1.00 94.00 84 LEU A O 1
ATOM 706 N N . LEU A 1 85 ? -0.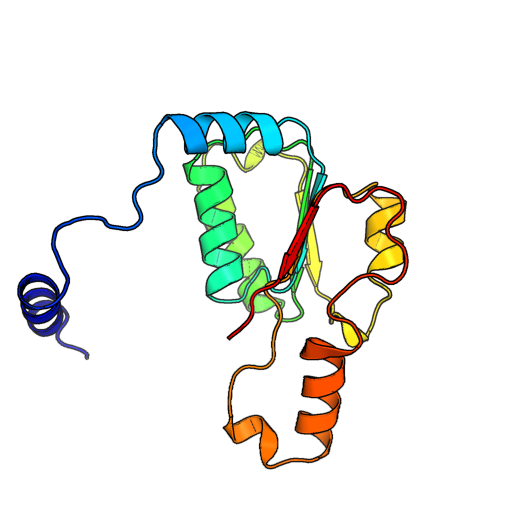277 -8.818 12.461 1.00 92.25 85 LEU A N 1
ATOM 707 C CA . LEU A 1 85 ? -0.964 -9.704 13.415 1.00 92.25 85 LEU A CA 1
ATOM 708 C C . LEU A 1 85 ? -0.504 -9.541 14.869 1.00 92.25 85 LEU A C 1
ATOM 710 O O . LEU A 1 85 ? -1.270 -9.891 15.779 1.00 92.25 85 LEU A O 1
ATOM 714 N N . LEU A 1 86 ? 0.699 -9.004 15.087 1.00 90.50 86 LEU A N 1
ATOM 715 C CA . LEU A 1 86 ? 1.228 -8.675 16.413 1.00 90.50 86 LEU A CA 1
ATOM 716 C C . LEU A 1 86 ? 0.569 -7.415 17.005 1.00 90.50 86 LEU A C 1
ATOM 718 O O . LEU A 1 86 ? 0.602 -7.198 18.217 1.00 90.50 86 LEU A O 1
ATOM 722 N N . LEU A 1 87 ? -0.090 -6.595 16.179 1.00 88.62 87 LEU A N 1
ATOM 723 C CA . LEU A 1 87 ? -0.740 -5.361 16.611 1.00 88.62 87 LEU A CA 1
ATOM 724 C C . LEU A 1 87 ? -2.151 -5.646 17.153 1.00 88.62 87 LEU A C 1
ATOM 726 O O . LEU A 1 87 ? -3.019 -6.174 16.453 1.00 88.62 87 LEU A O 1
ATOM 730 N N . LYS A 1 88 ? -2.425 -5.225 18.398 1.00 79.19 88 LYS A N 1
ATOM 731 C CA . LYS A 1 88 ? -3.679 -5.521 19.134 1.00 79.19 88 LYS A CA 1
ATOM 732 C C . LYS A 1 88 ? -4.967 -5.237 18.345 1.00 79.19 88 LYS A C 1
ATOM 734 O O . LYS A 1 88 ? -5.946 -5.972 18.474 1.00 79.19 88 LYS A O 1
ATOM 739 N N . ASN A 1 89 ? -4.987 -4.184 17.529 1.00 79.94 89 ASN A N 1
ATOM 740 C CA . ASN A 1 89 ? -6.188 -3.756 16.804 1.00 79.94 89 ASN A CA 1
ATOM 741 C C . ASN A 1 89 ? -6.371 -4.429 15.444 1.00 79.94 89 ASN A C 1
ATOM 743 O O . ASN A 1 89 ? -7.471 -4.396 14.893 1.00 79.94 89 ASN A O 1
ATOM 747 N N . PHE A 1 90 ? -5.325 -5.054 14.905 1.00 85.56 90 PHE A N 1
ATOM 748 C CA . PHE A 1 90 ? -5.361 -5.626 13.565 1.00 85.56 90 PHE A CA 1
ATOM 749 C C . PHE A 1 90 ? -6.325 -6.810 13.462 1.00 85.56 90 PHE A C 1
ATOM 751 O O . PHE A 1 90 ? -7.006 -6.997 12.455 1.00 85.56 90 PHE A O 1
ATOM 758 N N . ARG A 1 91 ? -6.466 -7.591 14.539 1.00 81.38 91 ARG A N 1
ATOM 759 C CA . ARG A 1 91 ? -7.357 -8.762 14.558 1.00 81.38 91 ARG A CA 1
ATOM 760 C C . ARG A 1 91 ? -8.835 -8.404 14.388 1.00 81.38 91 ARG A C 1
ATOM 762 O O . ARG A 1 91 ? -9.584 -9.232 13.888 1.00 81.38 91 ARG A O 1
ATOM 769 N N . LYS A 1 92 ? -9.235 -7.184 14.764 1.00 85.88 92 LYS A N 1
ATOM 770 C CA . LYS A 1 92 ? -10.633 -6.721 14.750 1.00 85.88 92 LYS A CA 1
ATOM 771 C C . LYS A 1 92 ? -11.051 -6.056 13.436 1.00 85.88 92 LYS A C 1
ATOM 773 O O . LYS A 1 92 ? -12.237 -5.795 13.254 1.00 85.88 92 LYS A O 1
ATOM 778 N N . ILE A 1 93 ? -10.107 -5.740 12.545 1.00 90.88 93 ILE A N 1
ATOM 779 C CA . ILE A 1 93 ? -10.421 -5.077 11.277 1.00 90.88 93 ILE A CA 1
ATOM 780 C C . ILE A 1 93 ? -10.745 -6.102 10.186 1.00 90.88 93 ILE A C 1
ATOM 782 O O . ILE A 1 93 ? -10.087 -7.138 10.075 1.00 90.88 93 ILE A O 1
ATOM 786 N N . ASN A 1 94 ? -11.735 -5.793 9.344 1.00 95.06 94 ASN A N 1
ATOM 787 C CA . ASN A 1 94 ? -11.954 -6.539 8.109 1.00 95.06 94 ASN A CA 1
ATOM 788 C C . ASN A 1 94 ? -10.786 -6.259 7.154 1.00 95.06 94 ASN A C 1
ATOM 790 O O . ASN A 1 94 ? -10.534 -5.106 6.794 1.00 95.06 94 ASN A O 1
ATOM 794 N N . ARG A 1 95 ? -10.062 -7.303 6.760 1.00 95.50 95 ARG A N 1
ATOM 795 C CA . ARG A 1 95 ? -8.841 -7.185 5.967 1.00 95.50 95 ARG A CA 1
ATOM 796 C C . ARG A 1 95 ? -8.815 -8.195 4.836 1.00 95.50 95 ARG A C 1
ATOM 798 O O . ARG A 1 95 ? -9.343 -9.295 4.970 1.00 95.50 95 ARG A O 1
ATOM 805 N N . LYS A 1 96 ? -8.178 -7.815 3.735 1.00 96.94 96 LYS A N 1
ATOM 806 C CA . LYS A 1 96 ? -7.931 -8.691 2.592 1.00 96.94 96 LYS A CA 1
ATOM 807 C C . LYS A 1 96 ? -6.507 -8.478 2.103 1.00 96.94 96 LYS A C 1
ATOM 809 O O . LYS A 1 96 ? -6.092 -7.337 1.939 1.00 96.94 96 LYS A O 1
ATOM 814 N N . PHE A 1 97 ? -5.800 -9.570 1.857 1.00 97.50 97 PHE A N 1
ATOM 815 C CA . PHE A 1 97 ? -4.510 -9.571 1.181 1.00 97.50 97 PHE A CA 1
ATOM 816 C C . PHE A 1 97 ? -4.729 -10.117 -0.227 1.00 97.50 97 PHE A C 1
ATOM 818 O O . PHE A 1 97 ? -5.415 -11.125 -0.398 1.00 97.50 97 PHE A O 1
ATOM 825 N N . ILE A 1 98 ? -4.236 -9.404 -1.231 1.00 97.25 98 ILE A N 1
ATOM 826 C CA . ILE A 1 98 ? -4.345 -9.764 -2.641 1.00 97.25 98 ILE A CA 1
ATOM 827 C C . ILE A 1 98 ? -2.924 -9.825 -3.184 1.00 97.25 98 ILE A C 1
ATOM 829 O O . ILE A 1 98 ? -2.257 -8.798 -3.265 1.00 97.25 98 ILE A O 1
ATOM 833 N N . CYS A 1 99 ? -2.485 -11.026 -3.551 1.00 97.06 99 CYS A N 1
ATOM 834 C CA . CYS A 1 99 ? -1.243 -11.213 -4.282 1.00 97.06 99 CYS A CA 1
ATOM 835 C C . CYS A 1 99 ? -1.532 -11.085 -5.782 1.00 97.06 99 CYS A C 1
ATOM 837 O O . CYS A 1 99 ? -2.110 -11.995 -6.375 1.00 97.06 99 CYS A O 1
ATOM 839 N N . SER A 1 100 ? -1.216 -9.937 -6.379 1.00 95.81 100 SER A N 1
ATOM 840 C CA . SER A 1 100 ? -1.376 -9.693 -7.817 1.00 95.81 100 SER A CA 1
ATOM 841 C C . SER A 1 100 ? -0.533 -8.506 -8.272 1.00 95.81 100 SER A C 1
ATOM 843 O O . SER A 1 100 ? -0.276 -7.573 -7.513 1.00 95.81 100 SER A O 1
ATOM 845 N N . ASP A 1 101 ? -0.166 -8.509 -9.551 1.00 94.31 101 ASP A N 1
ATOM 846 C CA . ASP A 1 101 ? 0.453 -7.364 -10.210 1.00 94.31 101 ASP A CA 1
ATOM 847 C C . ASP A 1 101 ? -0.611 -6.317 -10.579 1.00 94.31 101 ASP A C 1
ATOM 849 O O . ASP A 1 101 ? -1.704 -6.663 -11.029 1.00 94.31 101 ASP A O 1
ATOM 853 N N . LEU A 1 102 ? -0.291 -5.029 -10.426 1.00 90.88 102 LEU A N 1
ATOM 854 C CA . LEU A 1 102 ? -1.143 -3.922 -10.879 1.00 90.88 102 LEU A CA 1
ATOM 855 C C . LEU A 1 102 ? -1.392 -3.948 -12.388 1.00 90.88 102 LEU A C 1
ATOM 857 O O . LEU A 1 102 ? -2.407 -3.448 -12.856 1.00 90.88 102 LEU A O 1
ATOM 861 N N . ASN A 1 103 ? -0.468 -4.521 -13.155 1.00 92.69 103 ASN A N 1
ATOM 862 C CA . ASN A 1 103 ? -0.567 -4.599 -14.606 1.00 92.69 103 ASN A CA 1
ATOM 863 C C . ASN A 1 103 ? -1.367 -5.811 -15.097 1.00 92.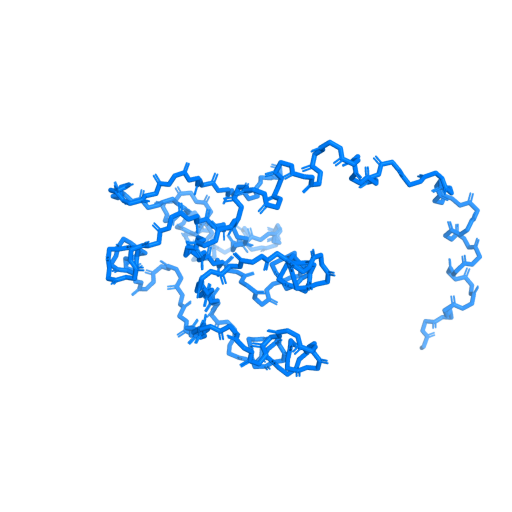69 103 ASN A C 1
ATOM 865 O O . ASN A 1 103 ? -1.676 -5.872 -16.287 1.00 92.69 103 ASN A O 1
ATOM 869 N N . SER A 1 104 ? -1.680 -6.774 -14.222 1.00 91.62 104 SER A N 1
ATOM 870 C CA . SER A 1 104 ? -2.434 -7.985 -14.576 1.00 91.62 104 SER A CA 1
ATOM 871 C C . SER A 1 104 ? -3.921 -7.905 -14.227 1.00 91.62 104 SER A C 1
ATOM 873 O O . SER A 1 104 ? -4.660 -8.844 -14.511 1.00 91.62 104 SER A O 1
ATOM 875 N N . MET A 1 105 ? -4.376 -6.815 -13.606 1.00 88.31 105 MET A N 1
ATOM 876 C CA . MET A 1 105 ? -5.774 -6.619 -13.217 1.00 88.31 105 MET A CA 1
ATOM 877 C C . MET A 1 105 ? -6.218 -5.172 -13.406 1.00 88.31 105 MET A C 1
ATOM 879 O O . MET A 1 105 ? -5.416 -4.250 -13.280 1.00 88.31 105 MET A O 1
ATOM 883 N N . ASP A 1 106 ? -7.513 -4.957 -13.650 1.00 88.88 106 ASP A N 1
ATOM 884 C CA . ASP A 1 106 ? -8.086 -3.616 -13.570 1.00 88.88 106 ASP A CA 1
ATOM 885 C C . ASP A 1 106 ? -8.376 -3.286 -12.104 1.00 88.88 106 ASP A C 1
ATOM 887 O O . ASP A 1 106 ? -9.284 -3.835 -11.472 1.00 88.88 106 ASP A O 1
ATOM 891 N N . ILE A 1 107 ? -7.604 -2.351 -11.553 1.00 91.12 107 ILE A N 1
ATOM 892 C CA . ILE A 1 107 ? -7.800 -1.854 -10.192 1.00 91.12 107 ILE A CA 1
ATOM 893 C C . ILE A 1 107 ? -9.239 -1.343 -9.984 1.00 91.12 107 ILE A C 1
ATOM 895 O O . ILE A 1 107 ? -9.781 -1.456 -8.884 1.00 91.12 107 ILE A O 1
ATOM 899 N N . SER A 1 108 ? -9.893 -0.850 -11.045 1.00 90.69 108 SER A N 1
ATOM 900 C CA . SER A 1 108 ? -11.278 -0.371 -11.028 1.00 90.69 108 SER A CA 1
ATOM 901 C C . SER A 1 108 ? -12.256 -1.445 -10.555 1.00 90.69 108 SER A C 1
ATOM 903 O O . SER A 1 108 ? -13.204 -1.121 -9.840 1.00 90.69 108 SER A O 1
ATOM 905 N N . ASP A 1 109 ? -12.014 -2.719 -10.869 1.00 90.62 109 ASP A N 1
ATOM 906 C CA . ASP A 1 109 ? -12.893 -3.817 -10.458 1.00 90.62 109 ASP A CA 1
ATOM 907 C C . ASP A 1 109 ? -12.859 -4.019 -8.943 1.00 90.62 109 ASP A C 1
ATOM 909 O O . ASP A 1 109 ? -13.904 -4.178 -8.305 1.00 90.62 109 ASP A O 1
ATOM 913 N N . ILE A 1 110 ? -11.670 -3.933 -8.338 1.00 91.94 110 ILE A N 1
ATOM 914 C CA . ILE A 1 110 ? -11.507 -3.981 -6.879 1.00 91.94 110 ILE A CA 1
ATOM 915 C C . ILE A 1 110 ? -12.180 -2.764 -6.246 1.00 91.94 110 ILE A C 1
ATOM 917 O O . ILE A 1 110 ? -12.936 -2.900 -5.281 1.00 91.94 110 ILE A O 1
ATOM 921 N N . LEU A 1 111 ? -11.951 -1.573 -6.804 1.00 93.19 111 LEU A N 1
ATOM 922 C CA . LEU A 1 111 ? -12.531 -0.335 -6.286 1.00 93.19 111 LEU A CA 1
ATOM 923 C C . LEU A 1 111 ? -14.064 -0.371 -6.282 1.00 93.19 111 LEU A C 1
ATOM 925 O O . LEU A 1 111 ? -14.690 0.084 -5.319 1.00 93.19 111 LEU A O 1
ATOM 929 N N . LEU A 1 112 ? -14.671 -0.928 -7.331 1.00 92.50 112 LEU A N 1
ATOM 930 C CA . LEU A 1 112 ? -16.119 -1.056 -7.466 1.00 92.50 112 LEU A CA 1
ATOM 931 C C . LEU A 1 112 ? -16.683 -2.149 -6.560 1.00 92.50 112 LEU A C 1
ATOM 933 O O . LEU A 1 112 ? -17.599 -1.874 -5.780 1.00 92.50 112 LEU A O 1
ATOM 937 N N . LYS A 1 113 ? -16.111 -3.356 -6.612 1.00 93.31 113 LYS A N 1
ATOM 938 C CA . LYS A 1 113 ? -16.573 -4.517 -5.840 1.00 93.31 113 LYS A CA 1
ATOM 939 C C . LYS A 1 113 ? -16.520 -4.263 -4.339 1.00 93.31 113 LYS A C 1
ATOM 941 O O . LYS A 1 113 ? -17.470 -4.569 -3.622 1.00 93.31 113 LYS A O 1
ATOM 946 N N . ASP A 1 114 ? -15.423 -3.680 -3.865 1.00 94.44 114 ASP A N 1
ATOM 947 C CA . ASP A 1 114 ? -15.208 -3.419 -2.444 1.00 94.44 114 ASP A CA 1
ATOM 948 C C . ASP A 1 114 ? -15.656 -2.014 -2.007 1.00 94.44 114 ASP A C 1
ATOM 950 O O . ASP A 1 114 ? -15.575 -1.694 -0.820 1.00 94.44 114 ASP A O 1
ATOM 954 N N . LYS A 1 115 ? -16.168 -1.184 -2.931 1.00 95.38 115 LYS A N 1
ATOM 955 C CA . LYS A 1 115 ? -16.579 0.214 -2.691 1.00 95.38 115 LYS A CA 1
ATOM 956 C C . LYS A 1 115 ? -15.487 1.026 -1.985 1.00 95.38 115 LYS A C 1
ATOM 958 O O . LYS A 1 115 ? -15.739 1.722 -0.996 1.00 95.38 115 LYS A O 1
ATOM 963 N N . VAL A 1 116 ? -14.258 0.895 -2.480 1.00 96.62 116 VAL A N 1
ATOM 964 C CA . VAL A 1 116 ? -13.073 1.555 -1.923 1.00 96.62 116 VAL A CA 1
ATOM 965 C C . VAL A 1 116 ? -13.240 3.068 -1.994 1.00 96.62 116 VAL A C 1
ATOM 967 O O . VAL A 1 116 ? -13.659 3.614 -3.011 1.00 96.62 116 VAL A O 1
ATOM 970 N N . GLN A 1 117 ? -12.892 3.744 -0.899 1.00 97.38 117 GLN A N 1
ATOM 971 C CA . GLN A 1 117 ? -12.989 5.196 -0.792 1.00 97.38 117 GLN A CA 1
ATOM 972 C C . GLN A 1 117 ? -11.622 5.861 -0.846 1.00 97.38 117 GLN A C 1
ATOM 974 O O . GLN A 1 117 ? -11.517 6.940 -1.423 1.00 97.38 117 GLN A O 1
ATOM 979 N N . PHE A 1 118 ? -10.594 5.251 -0.254 1.00 97.12 118 PHE A N 1
ATOM 980 C CA . PHE A 1 118 ? -9.220 5.747 -0.324 1.00 97.12 118 PHE A CA 1
ATOM 981 C C . PHE A 1 118 ? -8.356 4.747 -1.082 1.00 97.12 118 PHE A C 1
ATOM 983 O O . PHE A 1 118 ? -8.249 3.594 -0.665 1.00 97.12 118 PHE A O 1
ATOM 990 N N . TYR A 1 119 ? -7.744 5.206 -2.168 1.00 96.69 119 TYR A N 1
ATOM 991 C CA . TYR A 1 119 ? -6.754 4.448 -2.918 1.00 96.69 119 TYR A CA 1
ATOM 992 C C . TYR A 1 119 ? -5.370 5.046 -2.682 1.00 96.69 119 TYR A C 1
ATOM 994 O O . TYR A 1 119 ? -5.142 6.213 -2.992 1.00 96.69 119 TYR A O 1
ATOM 1002 N N . LEU A 1 120 ? -4.475 4.268 -2.083 1.00 96.88 120 LEU A N 1
ATOM 1003 C CA . LEU A 1 120 ? -3.136 4.695 -1.698 1.00 96.88 120 LEU A CA 1
ATOM 1004 C C . LEU A 1 120 ? -2.127 3.829 -2.458 1.00 96.88 120 LEU A C 1
ATOM 1006 O O . LEU A 1 120 ? -1.972 2.645 -2.164 1.00 96.88 120 LEU A O 1
ATOM 1010 N N . ASN A 1 121 ? -1.485 4.403 -3.469 1.00 96.31 121 ASN A N 1
ATOM 1011 C CA . ASN A 1 121 ? -0.566 3.700 -4.346 1.00 96.31 121 ASN A CA 1
ATOM 1012 C C . ASN A 1 121 ? 0.893 3.945 -3.939 1.00 96.31 121 ASN A C 1
ATOM 1014 O O . ASN A 1 121 ? 1.416 5.051 -4.064 1.00 96.31 121 ASN A O 1
ATOM 1018 N N . PHE A 1 122 ? 1.546 2.885 -3.472 1.00 96.38 122 PHE A N 1
ATOM 1019 C CA . PHE A 1 122 ? 2.969 2.850 -3.142 1.00 96.38 122 PHE A CA 1
ATOM 1020 C C . PHE A 1 122 ? 3.768 1.948 -4.094 1.00 96.38 122 PHE A C 1
ATOM 1022 O O . PHE A 1 122 ? 4.973 1.775 -3.909 1.00 96.38 122 PHE A O 1
ATOM 1029 N N . ALA A 1 123 ? 3.117 1.346 -5.094 1.00 94.88 123 ALA A N 1
ATOM 1030 C CA . ALA A 1 123 ? 3.774 0.462 -6.042 1.00 94.88 123 ALA A CA 1
ATOM 1031 C C . ALA A 1 123 ? 4.509 1.275 -7.109 1.00 94.88 123 ALA A C 1
ATOM 1033 O O . ALA A 1 123 ? 3.908 2.103 -7.792 1.00 94.88 123 ALA A O 1
ATOM 1034 N N . ALA A 1 124 ? 5.800 1.001 -7.272 1.00 94.19 124 ALA A N 1
ATOM 1035 C CA . ALA A 1 124 ? 6.617 1.612 -8.307 1.00 94.19 124 ALA A CA 1
ATOM 1036 C C . ALA A 1 124 ? 7.817 0.730 -8.657 1.00 94.19 124 ALA A C 1
ATOM 1038 O O . ALA A 1 124 ? 8.326 -0.029 -7.827 1.00 94.19 124 ALA A O 1
ATOM 1039 N N . ILE A 1 125 ? 8.320 0.897 -9.876 1.00 92.69 125 ILE A N 1
ATOM 1040 C CA . ILE A 1 125 ? 9.677 0.488 -10.239 1.00 92.69 125 ILE A CA 1
ATOM 1041 C C . ILE A 1 125 ? 10.587 1.696 -10.042 1.00 92.69 125 ILE A C 1
ATOM 1043 O O . ILE A 1 125 ? 10.404 2.713 -10.701 1.00 92.69 125 ILE A O 1
ATOM 1047 N N . LYS A 1 126 ? 11.529 1.582 -9.099 1.00 90.19 126 LYS A N 1
ATOM 1048 C CA . LYS A 1 126 ? 12.324 2.713 -8.582 1.00 90.19 126 LYS A CA 1
ATOM 1049 C C . LYS A 1 126 ? 13.822 2.654 -8.886 1.00 90.19 126 LYS A C 1
ATOM 1051 O O . LYS A 1 126 ? 14.534 3.622 -8.659 1.00 90.19 126 LYS A O 1
ATOM 1056 N N . HIS A 1 127 ? 14.335 1.497 -9.300 1.00 89.12 127 HIS A N 1
ATOM 1057 C CA . HIS A 1 127 ? 15.772 1.321 -9.502 1.00 89.12 127 HIS A CA 1
ATOM 1058 C C . HIS A 1 127 ? 16.153 1.708 -10.928 1.00 89.12 127 HIS A C 1
ATOM 1060 O O . HIS A 1 127 ? 15.749 1.013 -11.858 1.00 89.12 127 HIS A O 1
ATOM 1066 N N . VAL A 1 128 ? 16.989 2.743 -11.063 1.00 86.25 128 VAL A N 1
ATOM 1067 C CA . VAL A 1 128 ? 17.485 3.297 -12.341 1.00 86.25 128 VAL A CA 1
ATOM 1068 C C . VAL A 1 128 ? 18.078 2.223 -13.260 1.00 86.25 128 VAL A C 1
ATOM 1070 O O . VAL A 1 128 ? 17.841 2.228 -14.457 1.00 86.25 128 VAL A O 1
ATOM 1073 N N . ARG A 1 129 ? 18.749 1.204 -12.706 1.00 87.44 129 ARG A N 1
ATOM 1074 C CA . ARG A 1 129 ? 19.288 0.066 -13.486 1.00 87.44 129 ARG A CA 1
ATOM 1075 C C . ARG A 1 129 ? 18.230 -0.695 -14.300 1.00 87.44 129 ARG A C 1
ATOM 1077 O O . ARG A 1 129 ? 18.560 -1.381 -15.256 1.00 87.44 129 ARG A O 1
ATOM 1084 N N . SER A 1 130 ? 16.950 -0.576 -13.943 1.00 83.62 130 SER A N 1
ATOM 1085 C CA . SER A 1 130 ? 15.848 -1.185 -14.701 1.00 83.62 130 SER A CA 1
ATOM 1086 C C . SER A 1 130 ? 15.644 -0.532 -16.074 1.00 83.62 130 SER A C 1
ATOM 1088 O O . SER A 1 130 ? 14.912 -1.075 -16.894 1.00 83.62 130 SER A O 1
ATOM 1090 N N . GLU A 1 131 ? 16.263 0.620 -16.331 1.00 87.75 131 GLU A N 1
ATOM 1091 C CA . GLU A 1 131 ? 16.180 1.341 -17.604 1.00 87.75 131 GLU A CA 1
ATOM 1092 C C . GLU A 1 131 ? 17.065 0.720 -18.693 1.00 87.75 131 GLU A C 1
ATOM 1094 O O . GLU A 1 131 ? 16.861 0.971 -19.873 1.00 87.75 131 GLU A O 1
ATOM 1099 N N . GLU A 1 132 ? 18.009 -0.152 -18.339 1.00 89.75 132 GLU A N 1
ATOM 1100 C CA . GLU A 1 132 ? 18.931 -0.760 -19.309 1.00 89.75 132 GLU A CA 1
ATOM 1101 C C . GLU A 1 132 ? 18.243 -1.782 -20.236 1.00 89.75 132 GLU A C 1
ATOM 1103 O O . GLU A 1 132 ? 18.755 -2.107 -21.307 1.00 89.75 132 GLU A O 1
ATOM 1108 N N . ASN A 1 133 ? 17.065 -2.294 -19.857 1.00 93.31 133 ASN A N 1
ATOM 1109 C CA . ASN A 1 133 ? 16.331 -3.297 -20.625 1.00 93.31 133 ASN A CA 1
ATOM 1110 C C . ASN A 1 133 ? 14.967 -2.772 -21.095 1.00 93.31 133 ASN A C 1
ATOM 1112 O O . ASN A 1 133 ? 14.136 -2.343 -20.296 1.00 93.31 133 ASN A O 1
ATOM 1116 N N . ILE A 1 134 ? 14.681 -2.909 -22.393 1.00 94.62 134 ILE A N 1
ATOM 1117 C CA . ILE A 1 134 ? 13.430 -2.431 -23.001 1.00 94.62 134 ILE A CA 1
ATOM 1118 C C . ILE A 1 134 ? 12.161 -3.035 -22.377 1.00 94.62 134 ILE A C 1
ATOM 1120 O O . ILE A 1 134 ? 11.137 -2.356 -22.281 1.00 94.62 134 ILE A O 1
ATOM 1124 N N . GLN A 1 135 ? 12.194 -4.298 -21.943 1.00 94.19 135 GLN A N 1
ATOM 1125 C CA . GLN A 1 135 ? 11.048 -4.934 -21.289 1.00 94.19 135 GLN A CA 1
ATOM 1126 C C . GLN A 1 135 ? 10.832 -4.360 -19.890 1.00 94.19 135 GLN A C 1
ATOM 1128 O O . GLN A 1 135 ? 9.696 -4.064 -19.515 1.00 94.19 135 GLN A O 1
ATOM 1133 N N . SER A 1 136 ? 11.919 -4.125 -19.157 1.00 93.69 136 SER A N 1
ATOM 1134 C CA . SER A 1 136 ? 11.884 -3.471 -17.850 1.00 93.69 136 SER A CA 1
ATOM 1135 C C . SER A 1 136 ? 11.383 -2.027 -17.948 1.00 93.69 136 SER A C 1
ATOM 1137 O O . SER A 1 136 ? 10.532 -1.640 -17.150 1.00 93.69 136 SER A O 1
ATOM 1139 N N . ILE A 1 137 ? 11.789 -1.267 -18.974 1.00 94.06 137 ILE A N 1
ATOM 1140 C CA . ILE A 1 137 ? 11.250 0.076 -19.255 1.00 94.06 137 ILE A CA 1
ATOM 1141 C C . ILE A 1 137 ? 9.747 0.016 -19.542 1.00 94.06 137 ILE A C 1
ATOM 1143 O O . ILE A 1 137 ? 8.972 0.771 -18.958 1.00 94.06 137 ILE A O 1
ATOM 1147 N N . LYS A 1 138 ? 9.296 -0.892 -20.418 1.00 94.81 138 LYS A N 1
ATOM 1148 C CA . LYS A 1 138 ? 7.861 -1.045 -20.720 1.00 94.81 138 LYS A CA 1
ATOM 1149 C C . LYS A 1 138 ? 7.059 -1.355 -19.461 1.00 94.81 138 LYS A C 1
ATOM 1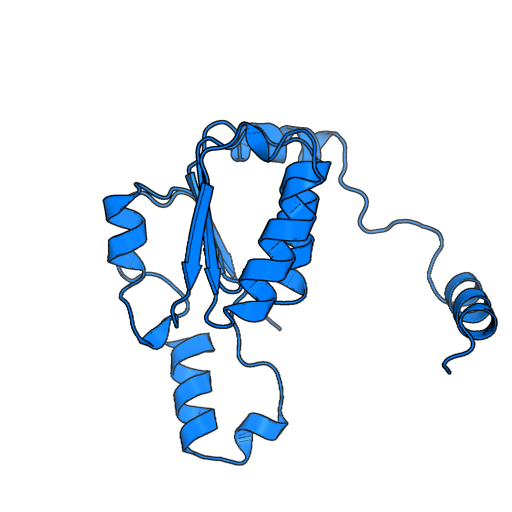151 O O . LYS A 1 138 ? 5.979 -0.802 -19.261 1.00 94.81 138 LYS A O 1
ATOM 1156 N N . TYR A 1 139 ? 7.579 -2.242 -18.618 1.00 94.25 139 TYR A N 1
ATOM 1157 C CA . TYR A 1 139 ? 6.953 -2.595 -17.353 1.00 94.25 139 TYR A CA 1
ATOM 1158 C C . TYR A 1 139 ? 6.943 -1.417 -16.365 1.00 94.25 139 TYR A C 1
ATOM 1160 O O . TYR A 1 139 ? 5.917 -1.153 -15.735 1.00 94.25 139 TYR A O 1
ATOM 1168 N N . MET A 1 140 ? 8.039 -0.663 -16.275 1.00 94.25 140 MET A N 1
ATOM 1169 C CA . MET A 1 140 ? 8.131 0.564 -15.483 1.00 94.25 140 MET A CA 1
ATOM 1170 C C . MET A 1 140 ? 7.100 1.597 -15.941 1.00 94.25 140 MET A C 1
ATOM 1172 O O . MET A 1 140 ? 6.339 2.086 -15.116 1.00 94.25 140 MET A O 1
ATOM 1176 N N . PHE A 1 141 ? 7.001 1.869 -17.243 1.00 93.44 141 PHE A N 1
ATOM 1177 C CA . PHE A 1 141 ? 6.042 2.831 -17.786 1.00 93.44 141 PHE A CA 1
ATOM 1178 C C . PHE A 1 141 ? 4.590 2.403 -17.530 1.00 93.44 141 PHE A C 1
ATOM 1180 O O . PHE A 1 141 ? 3.748 3.206 -17.124 1.00 93.44 141 PHE A O 1
ATOM 1187 N N . LYS A 1 142 ? 4.290 1.107 -17.686 1.00 93.81 142 LYS A N 1
ATOM 1188 C CA . LYS A 1 142 ? 2.973 0.562 -17.334 1.00 93.81 142 LYS A CA 1
ATOM 1189 C C . LYS A 1 142 ? 2.646 0.771 -15.853 1.00 93.81 142 LYS A C 1
ATOM 1191 O O . LYS A 1 142 ? 1.562 1.257 -15.545 1.00 93.81 142 LYS A O 1
ATOM 1196 N N . THR A 1 143 ? 3.590 0.461 -14.966 1.00 93.38 143 THR A N 1
ATOM 1197 C CA . THR A 1 143 ? 3.396 0.507 -13.508 1.00 93.38 143 THR A CA 1
ATOM 1198 C C . THR A 1 143 ? 3.318 1.936 -12.976 1.00 93.38 143 THR A C 1
ATOM 1200 O O . THR A 1 143 ? 2.398 2.266 -12.233 1.00 93.38 143 THR A O 1
ATOM 1203 N N . ASN A 1 144 ? 4.265 2.785 -13.372 1.00 94.31 144 ASN A N 1
ATOM 1204 C CA . ASN A 1 144 ? 4.450 4.121 -12.811 1.00 94.31 144 ASN A CA 1
ATOM 1205 C C . ASN A 1 144 ? 3.598 5.188 -13.522 1.00 94.31 144 ASN A C 1
ATOM 1207 O O . ASN A 1 144 ? 3.374 6.245 -12.941 1.00 94.31 144 ASN A O 1
ATOM 1211 N N . SER A 1 145 ? 3.129 4.947 -14.758 1.00 91.88 145 SER A N 1
ATOM 1212 C CA . SER A 1 145 ? 2.462 5.982 -15.572 1.00 91.88 145 SER A CA 1
ATOM 1213 C C . SER A 1 145 ? 1.102 5.574 -16.139 1.00 91.88 145 SER A C 1
ATOM 1215 O O . SER A 1 145 ? 0.169 6.368 -16.085 1.00 91.88 145 SER A O 1
ATOM 1217 N N . ILE A 1 146 ? 0.941 4.364 -16.683 1.00 91.06 146 ILE A N 1
ATOM 1218 C CA . ILE A 1 146 ? -0.328 3.987 -17.343 1.00 91.06 146 ILE A CA 1
ATOM 1219 C C . ILE A 1 146 ? -1.368 3.491 -16.332 1.00 91.06 146 ILE A C 1
ATOM 1221 O O . ILE A 1 146 ? -2.520 3.920 -16.363 1.00 91.06 146 ILE A O 1
ATOM 1225 N N . ASN A 1 147 ? -0.974 2.570 -15.453 1.00 89.88 147 ASN A N 1
ATOM 1226 C CA . ASN A 1 147 ? -1.885 1.853 -14.556 1.00 89.88 147 ASN A CA 1
ATOM 1227 C C . ASN A 1 147 ? -1.826 2.361 -13.105 1.00 89.88 147 ASN A C 1
ATOM 1229 O O . ASN A 1 147 ? -2.471 1.794 -12.225 1.00 89.88 147 ASN A O 1
ATOM 1233 N N . PHE A 1 148 ? -1.063 3.426 -12.836 1.00 86.25 148 PHE A N 1
ATOM 1234 C CA . PHE A 1 148 ? -0.853 3.926 -11.473 1.00 86.25 148 PHE A CA 1
ATOM 1235 C C . PHE A 1 148 ? -2.116 4.548 -10.846 1.00 86.25 148 PHE A C 1
ATOM 1237 O O . PHE A 1 148 ? -2.243 4.570 -9.620 1.00 86.25 148 PHE A O 1
ATOM 1244 N N . VAL A 1 149 ? -3.063 5.023 -11.668 1.00 86.75 149 VAL A N 1
ATOM 1245 C CA . VAL A 1 149 ? -4.342 5.613 -11.244 1.00 86.75 149 VAL A CA 1
ATOM 1246 C C . VAL A 1 149 ? -5.509 4.855 -11.883 1.00 86.75 149 VAL A C 1
ATOM 1248 O O . VAL A 1 149 ? -5.457 4.518 -13.067 1.00 86.75 149 VAL A O 1
ATOM 1251 N N . PRO A 1 150 ? -6.592 4.596 -11.130 1.00 86.25 150 PRO A N 1
ATOM 1252 C CA . PRO A 1 150 ? -7.802 3.992 -11.672 1.00 86.25 150 PRO A CA 1
ATOM 1253 C C . PRO A 1 150 ? -8.459 4.853 -12.746 1.00 86.25 150 PRO A C 1
ATOM 1255 O O . PRO A 1 150 ? -8.651 6.054 -12.567 1.00 86.25 150 PRO A O 1
ATOM 1258 N N . ARG A 1 151 ? -8.931 4.210 -13.816 1.00 82.31 151 ARG A N 1
ATOM 1259 C CA . ARG A 1 151 ? -9.704 4.883 -14.873 1.00 82.31 151 ARG A CA 1
ATOM 1260 C C . ARG A 1 151 ? -11.102 5.290 -14.402 1.00 82.31 151 ARG A C 1
ATOM 1262 O O . ARG A 1 151 ? -11.644 6.284 -14.872 1.00 82.31 151 ARG A O 1
ATOM 1269 N N . LYS A 1 152 ? -11.701 4.523 -13.483 1.00 80.31 152 LYS A N 1
ATOM 1270 C CA . LYS A 1 152 ? -13.045 4.776 -12.939 1.00 80.31 152 LYS A CA 1
ATOM 1271 C C . LYS A 1 152 ? -12.961 5.224 -11.480 1.00 80.31 152 LYS A C 1
ATOM 1273 O O . LYS A 1 152 ? -12.498 4.481 -10.619 1.00 80.31 152 LYS A O 1
ATOM 1278 N N . LEU A 1 153 ? -13.479 6.418 -11.191 1.00 78.94 153 LEU A N 1
ATOM 1279 C CA . LEU A 1 153 ? -13.346 7.079 -9.883 1.00 78.94 153 LEU A CA 1
ATOM 1280 C C . LEU A 1 153 ? -14.554 6.906 -8.941 1.00 78.94 153 LEU A C 1
ATOM 1282 O O . LEU A 1 153 ? -14.558 7.474 -7.856 1.00 78.94 153 LEU A O 1
ATOM 1286 N N . MET A 1 154 ? -15.581 6.136 -9.317 1.00 74.06 154 MET A N 1
ATOM 1287 C CA . MET A 1 154 ? -16.955 6.296 -8.795 1.00 74.06 154 MET A CA 1
ATOM 1288 C C . MET A 1 154 ? -17.118 6.384 -7.262 1.00 74.06 154 MET A C 1
ATOM 1290 O O . MET A 1 154 ? -17.891 7.209 -6.788 1.00 74.06 154 MET A O 1
ATOM 1294 N N . ASN A 1 155 ? -16.409 5.566 -6.474 1.00 85.94 155 ASN A N 1
ATOM 1295 C CA . ASN A 1 155 ? -16.520 5.569 -5.001 1.00 85.94 155 ASN A CA 1
ATOM 1296 C C . ASN A 1 155 ? -15.354 6.276 -4.290 1.00 85.94 155 ASN A C 1
ATOM 1298 O O . ASN A 1 155 ? -15.361 6.401 -3.057 1.00 85.94 155 ASN A O 1
ATOM 1302 N N . LEU A 1 156 ? -14.353 6.724 -5.050 1.00 93.06 156 LEU A N 1
ATOM 1303 C CA . LEU A 1 156 ? -13.128 7.286 -4.511 1.00 93.06 156 LEU A CA 1
ATOM 1304 C C . LEU A 1 156 ? -13.349 8.705 -4.001 1.00 93.06 156 LEU A C 1
ATOM 1306 O O . LEU A 1 156 ? -13.897 9.572 -4.668 1.00 93.06 156 LEU A O 1
ATOM 1310 N N . LYS A 1 157 ? -12.879 8.929 -2.779 1.00 94.44 157 LYS A N 1
ATOM 1311 C CA . LYS A 1 157 ? -12.838 10.232 -2.115 1.00 94.44 157 LYS A CA 1
ATOM 1312 C C . LYS A 1 157 ? -11.429 10.798 -2.073 1.00 94.44 157 LYS A C 1
ATOM 1314 O O . LYS A 1 157 ? -11.275 12.010 -2.018 1.00 94.44 157 LYS A O 1
ATOM 1319 N N . LYS A 1 158 ? -10.417 9.926 -2.019 1.00 94.69 158 LYS A N 1
ATOM 1320 C CA . LYS A 1 158 ? -9.005 10.312 -2.010 1.00 94.69 158 LYS A CA 1
ATOM 1321 C C . LYS A 1 158 ? -8.180 9.308 -2.799 1.00 94.69 158 LYS A C 1
ATOM 1323 O O . LYS A 1 158 ? -8.376 8.098 -2.660 1.00 94.69 158 LYS A O 1
ATOM 1328 N N . ILE A 1 159 ? -7.247 9.843 -3.573 1.00 94.62 159 ILE A N 1
ATOM 1329 C CA . ILE A 1 159 ? -6.164 9.102 -4.203 1.00 94.62 159 ILE A CA 1
ATOM 1330 C C . ILE A 1 159 ? -4.863 9.690 -3.677 1.00 94.62 159 ILE A C 1
ATOM 1332 O O . ILE A 1 159 ? -4.729 10.907 -3.568 1.00 94.62 159 ILE A O 1
ATOM 1336 N N . PHE A 1 160 ? -3.931 8.819 -3.329 1.00 95.12 160 PHE A N 1
ATOM 1337 C CA . PHE A 1 160 ? -2.567 9.174 -2.982 1.00 95.12 160 PHE A CA 1
ATOM 1338 C C . PHE A 1 160 ? -1.633 8.306 -3.814 1.00 95.12 160 PHE A C 1
ATOM 1340 O O . PHE A 1 160 ? -1.875 7.109 -3.943 1.00 95.12 160 PHE A O 1
ATOM 1347 N N . SER A 1 161 ? -0.581 8.902 -4.358 1.00 94.06 161 SER A N 1
ATOM 1348 C CA . SER A 1 161 ? 0.511 8.186 -5.007 1.00 94.06 161 SER A CA 1
ATOM 1349 C C . SER A 1 161 ? 1.820 8.827 -4.587 1.00 94.06 161 SER A C 1
ATOM 1351 O O . SER A 1 161 ? 1.877 10.045 -4.406 1.00 94.06 161 SER A O 1
ATOM 1353 N N . ILE A 1 162 ? 2.866 8.019 -4.447 1.00 90.69 162 ILE A N 1
ATOM 1354 C CA . ILE A 1 162 ? 4.217 8.551 -4.282 1.00 90.69 162 ILE A CA 1
ATOM 1355 C C . ILE A 1 162 ? 4.694 9.113 -5.620 1.00 90.69 162 ILE A C 1
ATOM 1357 O O . ILE A 1 162 ? 4.451 8.517 -6.670 1.00 90.69 162 ILE A O 1
ATOM 1361 N N . SER A 1 163 ? 5.393 10.240 -5.547 1.00 85.06 163 SER A N 1
ATOM 1362 C CA . SER A 1 163 ? 6.233 10.774 -6.613 1.00 85.06 163 SER A CA 1
ATOM 1363 C C . SER A 1 163 ? 7.648 10.960 -6.069 1.00 85.06 163 SER A C 1
ATOM 1365 O O . SER A 1 163 ? 7.824 11.150 -4.862 1.00 85.06 163 SER A O 1
ATOM 1367 N N . THR A 1 164 ? 8.630 10.909 -6.959 1.00 77.75 164 THR A N 1
ATOM 1368 C CA . THR A 1 164 ? 10.038 11.259 -6.720 1.00 77.75 164 THR A CA 1
ATOM 1369 C C . THR A 1 164 ? 10.469 12.329 -7.696 1.00 77.75 164 THR A C 1
ATOM 1371 O O . THR A 1 164 ? 9.915 12.309 -8.819 1.00 77.75 164 THR A O 1
#

Foldseek 3Di:
DPPPVVVVVVCVVPPDPDPPPDQDPVNLVVVLVVQAQAEEEEECCLPPVNLVVVQVCLVSPRHHQEYEYEYQDPVSLVVSVVVLVVRPCSVVHHYYYHNDDLLVDQVVVVCVVVLHAEYEYEDADDDPVLVVDPVSVVVRCCCVPVRRDHPDCPSYPYYHYDDD

Radius of gyration: 17.82 Å; chains: 1; bounding box: 46×33×42 Å

Organism: NCBI:txid408172